Protein AF-A0A935P7R0-F1 (afdb_monomer_lite)

Secondary structure (DSSP, 8-state):
-HHHHHHHHHHHHHGGGGS---------EEEE-TT--EEEEEEE--TT----EEEEEEHHHHHHHHHHHHHHHTSPPP--------------

Foldseek 3Di:
DVVVVVVVVVVVVVVPVPPDPDPPDFDWDWDADPVRAIWIWTWDADVPGPDTDIDIDHPVRVVVVVVVVVVVVPDDDDPDPPPPPDDDDDDD

Structure (mmCIF, N/CA/C/O backbone):
data_AF-A0A935P7R0-F1
#
_entry.id   AF-A0A935P7R0-F1
#
loop_
_atom_site.group_PDB
_atom_site.id
_atom_site.type_symbol
_atom_site.label_atom_id
_atom_site.label_alt_id
_atom_site.label_comp_id
_atom_site.label_asym_id
_atom_site.label_entity_id
_atom_site.label_seq_id
_atom_site.pdbx_PDB_ins_code
_atom_site.Cartn_x
_atom_site.Cartn_y
_atom_site.Cartn_z
_atom_site.occupancy
_atom_site.B_iso_or_equiv
_atom_site.auth_seq_id
_atom_site.auth_comp_id
_atom_site.auth_asym_id
_atom_site.auth_atom_id
_atom_site.pdbx_PDB_model_num
ATOM 1 N N . MET A 1 1 ? 24.393 11.943 55.242 1.00 51.81 1 MET A N 1
ATOM 2 C CA . MET A 1 1 ? 24.830 11.750 53.835 1.00 51.81 1 MET A CA 1
ATOM 3 C C . MET A 1 1 ? 24.160 10.564 53.125 1.00 51.81 1 MET A C 1
ATOM 5 O O . MET A 1 1 ? 23.841 10.701 51.954 1.00 51.81 1 MET A O 1
ATOM 9 N N . ARG A 1 2 ? 23.842 9.448 53.806 1.00 56.56 2 ARG A N 1
ATOM 10 C CA . ARG A 1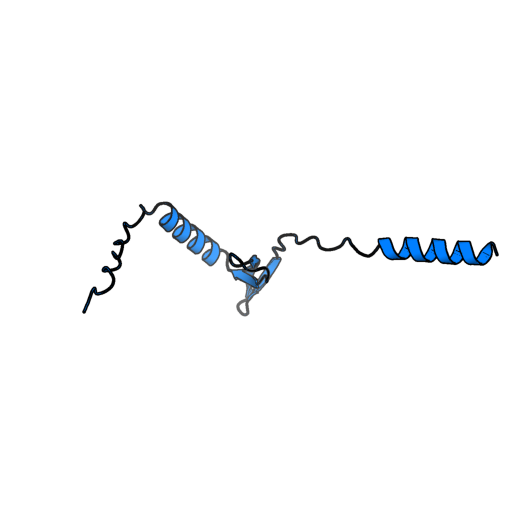 2 ? 23.233 8.240 53.194 1.00 56.56 2 ARG A CA 1
ATOM 11 C C . ARG A 1 2 ? 21.875 8.453 52.496 1.00 56.56 2 ARG A C 1
ATOM 13 O O . ARG A 1 2 ? 21.598 7.810 51.494 1.00 56.56 2 ARG A O 1
ATOM 20 N N . ARG A 1 3 ? 21.058 9.403 52.969 1.00 57.66 3 ARG A N 1
ATOM 21 C CA . ARG A 1 3 ? 19.745 9.720 52.370 1.00 57.66 3 ARG A CA 1
ATOM 22 C C . ARG A 1 3 ? 19.839 10.401 50.997 1.00 57.66 3 ARG A C 1
ATOM 24 O O . ARG A 1 3 ? 18.929 10.251 50.199 1.00 57.66 3 ARG A O 1
ATOM 31 N N . ARG A 1 4 ? 20.937 11.114 50.704 1.00 65.25 4 ARG A N 1
ATOM 32 C CA . ARG A 1 4 ? 21.127 11.798 49.410 1.00 65.25 4 ARG A CA 1
ATOM 33 C C . ARG A 1 4 ? 21.532 10.821 48.304 1.00 65.25 4 ARG A C 1
ATOM 35 O O . ARG A 1 4 ? 21.041 10.941 47.193 1.00 65.25 4 ARG A O 1
ATOM 42 N N . ALA A 1 5 ? 22.344 9.815 48.636 1.00 62.59 5 ALA A N 1
ATOM 43 C CA . ALA A 1 5 ? 22.720 8.754 47.700 1.00 62.59 5 ALA A CA 1
ATOM 44 C C . ALA A 1 5 ? 21.507 7.911 47.265 1.00 62.59 5 ALA A C 1
ATOM 46 O O . ALA A 1 5 ? 21.375 7.589 46.091 1.00 62.59 5 ALA A O 1
ATOM 47 N N . ALA A 1 6 ? 20.579 7.629 48.187 1.00 64.56 6 ALA A N 1
ATOM 48 C CA . ALA A 1 6 ? 19.362 6.879 47.876 1.00 64.56 6 ALA A CA 1
ATOM 49 C C . ALA A 1 6 ? 18.451 7.606 46.867 1.00 64.56 6 ALA A C 1
ATOM 51 O O . ALA A 1 6 ? 17.904 6.967 45.975 1.00 64.56 6 ALA A O 1
ATOM 52 N N . VAL A 1 7 ? 18.333 8.936 46.964 1.00 69.06 7 VAL A N 1
ATOM 53 C CA . VAL A 1 7 ? 17.518 9.745 46.036 1.00 69.06 7 VAL A CA 1
ATOM 54 C C . VAL A 1 7 ? 18.141 9.795 44.637 1.00 69.06 7 VAL A C 1
ATOM 56 O O . VAL A 1 7 ? 17.418 9.696 43.651 1.00 69.06 7 VAL A O 1
ATOM 59 N N . VAL A 1 8 ? 19.473 9.883 44.546 1.00 71.94 8 VAL A N 1
ATOM 60 C CA . VAL A 1 8 ? 20.201 9.903 43.262 1.00 71.94 8 VAL A CA 1
ATOM 61 C C . VAL A 1 8 ? 20.144 8.546 42.554 1.00 71.94 8 VAL A C 1
ATOM 63 O O . VAL A 1 8 ? 20.001 8.494 41.336 1.00 71.94 8 VAL A O 1
ATOM 66 N N . CYS A 1 9 ? 20.199 7.437 43.296 1.00 64.56 9 CYS A N 1
ATOM 67 C CA . CYS A 1 9 ? 20.044 6.112 42.695 1.00 64.56 9 CYS A CA 1
ATOM 68 C C . CYS A 1 9 ? 18.606 5.856 42.217 1.00 64.56 9 CYS A C 1
ATOM 70 O O . CYS A 1 9 ? 18.420 5.223 41.181 1.00 64.56 9 CYS A O 1
ATOM 72 N N . LEU A 1 10 ? 17.591 6.365 42.930 1.00 67.81 10 LEU A N 1
ATOM 73 C CA . LEU A 1 10 ? 16.190 6.170 42.546 1.00 67.81 10 LEU A CA 1
ATOM 74 C C . LEU A 1 10 ? 15.837 6.914 41.244 1.00 67.81 10 LEU A C 1
ATOM 76 O O . LEU A 1 10 ? 15.133 6.367 40.401 1.00 67.81 10 LEU A O 1
ATOM 80 N N . SER A 1 11 ? 16.353 8.132 41.042 1.00 64.38 11 SER A N 1
ATOM 81 C CA . SER A 1 11 ? 16.080 8.918 39.828 1.00 64.38 11 SER A CA 1
ATOM 82 C C . SER A 1 11 ? 16.725 8.332 38.565 1.00 64.38 11 SER A C 1
ATOM 84 O O . SER A 1 11 ? 16.162 8.444 37.474 1.00 64.38 11 SER A O 1
ATOM 86 N N . LEU A 1 12 ? 17.867 7.650 38.700 1.00 67.56 12 LEU A N 1
ATOM 87 C CA . LEU A 1 12 ? 18.563 7.039 37.566 1.00 67.56 12 LEU A CA 1
ATOM 88 C C . LEU A 1 12 ? 17.792 5.836 36.994 1.00 67.56 12 LEU A C 1
ATOM 90 O O . LEU A 1 12 ? 17.756 5.649 35.781 1.00 67.56 12 LEU A O 1
ATOM 94 N N . VAL A 1 13 ? 17.110 5.062 37.847 1.00 66.62 13 VAL A N 1
ATOM 95 C CA . VAL A 1 13 ? 16.334 3.881 37.427 1.00 66.62 13 VAL A CA 1
ATOM 96 C C . VAL A 1 13 ? 15.040 4.273 36.705 1.00 66.62 13 VAL A C 1
ATOM 98 O O . VAL A 1 13 ? 14.670 3.623 35.729 1.00 66.62 13 VAL A O 1
ATOM 101 N N . LEU A 1 14 ? 14.381 5.371 37.103 1.00 64.12 14 LEU A N 1
ATOM 102 C CA . LEU A 1 14 ? 13.166 5.845 36.420 1.00 64.12 14 LEU A CA 1
ATOM 103 C C . LEU A 1 14 ? 13.438 6.376 35.001 1.00 64.12 14 LEU A C 1
ATOM 105 O O . LEU A 1 14 ? 12.545 6.355 34.159 1.00 64.12 14 LEU A O 1
ATOM 109 N N . SER A 1 15 ? 14.667 6.808 34.713 1.00 63.72 15 SER A N 1
ATOM 110 C CA . SER A 1 15 ? 15.040 7.367 33.404 1.00 63.72 15 SER A CA 1
ATOM 111 C C . SER A 1 15 ? 15.164 6.307 32.296 1.00 63.72 15 SER A C 1
ATOM 113 O O . SER A 1 15 ? 15.090 6.637 31.116 1.00 63.72 15 SER 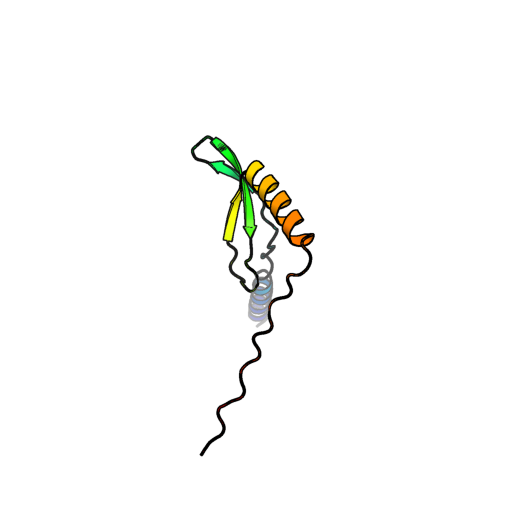A O 1
ATOM 115 N N . LEU A 1 16 ? 15.344 5.030 32.654 1.00 61.47 16 LEU A N 1
ATOM 116 C CA . LEU A 1 16 ? 15.585 3.933 31.703 1.00 61.47 16 LEU A CA 1
ATOM 117 C C . LEU A 1 16 ? 14.298 3.251 31.205 1.00 61.47 16 LEU A C 1
ATOM 119 O O . LEU A 1 16 ? 14.348 2.487 30.246 1.00 61.47 16 LEU A O 1
ATOM 123 N N . ALA A 1 17 ? 13.140 3.544 31.803 1.00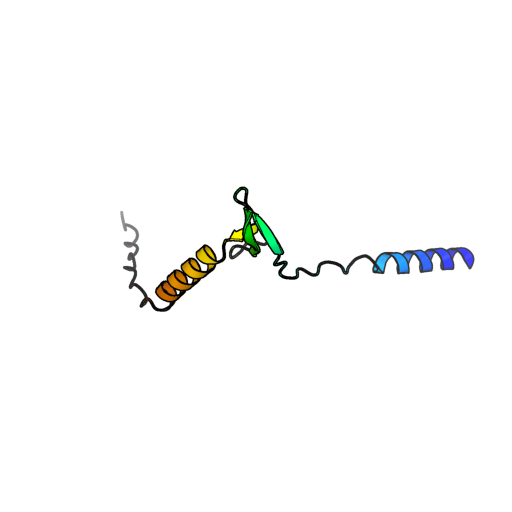 60.41 17 ALA A N 1
ATOM 124 C CA . ALA A 1 17 ? 11.859 2.936 31.427 1.00 60.41 17 ALA A CA 1
ATOM 125 C C . ALA A 1 17 ? 11.163 3.611 30.220 1.00 60.41 17 ALA A C 1
ATOM 127 O O . ALA A 1 17 ? 10.057 3.221 29.855 1.00 60.41 17 ALA A O 1
ATOM 128 N N . GLY A 1 18 ? 11.782 4.629 29.604 1.00 57.91 18 GLY A N 1
ATOM 129 C CA . GLY A 1 18 ? 11.137 5.489 28.600 1.00 57.91 18 GLY A CA 1
ATOM 130 C C . GLY A 1 18 ? 11.437 5.203 27.122 1.00 57.91 18 GLY A C 1
ATOM 131 O O . GLY A 1 18 ? 10.786 5.791 26.264 1.00 57.91 18 GLY A O 1
ATOM 132 N N . CYS A 1 19 ? 12.383 4.323 26.781 1.00 63.84 19 CYS A N 1
ATOM 133 C CA . CYS A 1 19 ? 12.783 4.082 25.384 1.00 63.84 19 CYS A CA 1
ATOM 134 C C . CYS A 1 19 ? 12.444 2.655 24.941 1.00 63.84 19 CYS A C 1
ATOM 136 O O . CYS A 1 19 ? 13.323 1.805 24.837 1.00 63.84 19 CYS A O 1
ATOM 138 N N . GLY A 1 20 ? 11.168 2.364 24.691 1.00 59.19 20 GLY A N 1
ATOM 139 C CA . GLY A 1 20 ? 10.788 1.006 24.296 1.00 59.19 20 GLY A CA 1
ATOM 140 C C . GLY A 1 20 ? 9.344 0.821 23.859 1.00 59.19 20 GLY A C 1
ATOM 141 O O . GLY A 1 20 ? 8.735 -0.172 24.228 1.00 59.19 20 GLY A O 1
ATOM 142 N N . ALA A 1 21 ? 8.764 1.751 23.100 1.00 55.22 21 ALA A N 1
ATOM 143 C CA . ALA A 1 21 ? 7.434 1.545 22.523 1.00 55.22 21 ALA A CA 1
ATOM 144 C C . ALA A 1 21 ? 7.334 2.208 21.148 1.00 55.22 21 ALA A C 1
ATOM 146 O O . ALA A 1 21 ? 6.738 3.263 20.967 1.00 55.22 21 ALA A O 1
ATOM 147 N N . GLY A 1 22 ? 7.967 1.577 20.167 1.00 52.44 22 GLY A N 1
ATOM 148 C CA . GLY A 1 22 ? 7.836 1.930 18.760 1.00 52.44 22 GLY A CA 1
ATOM 149 C C . GLY A 1 22 ? 7.723 0.674 17.915 1.00 52.44 22 GLY A C 1
ATOM 150 O O . GLY A 1 22 ? 8.435 0.543 16.925 1.00 52.44 22 GLY A O 1
ATOM 151 N N . ALA A 1 23 ? 6.891 -0.284 18.334 1.00 50.72 23 ALA A N 1
ATOM 152 C CA . ALA A 1 23 ? 6.520 -1.407 17.485 1.00 50.72 23 ALA A CA 1
ATOM 153 C C . ALA A 1 23 ? 5.715 -0.853 16.300 1.00 50.72 23 ALA A C 1
ATOM 155 O O . ALA A 1 23 ? 4.495 -0.712 16.362 1.00 50.72 23 ALA A O 1
ATOM 156 N N . ARG A 1 24 ? 6.417 -0.489 15.223 1.00 54.53 24 ARG A N 1
ATOM 157 C CA . ARG A 1 24 ? 5.842 -0.273 13.892 1.00 54.53 24 ARG A CA 1
ATOM 158 C C . ARG A 1 24 ? 5.423 -1.638 13.345 1.00 54.53 24 ARG A C 1
ATOM 160 O O . ARG A 1 24 ? 6.105 -2.212 12.507 1.00 54.53 24 ARG A O 1
ATOM 167 N N . GLY A 1 25 ? 4.370 -2.212 13.918 1.00 55.53 25 GLY A N 1
ATOM 168 C CA . GLY A 1 25 ? 3.672 -3.325 13.290 1.00 55.53 25 GLY A CA 1
ATOM 169 C C . GLY A 1 25 ? 2.914 -2.790 12.083 1.00 55.53 25 GLY A C 1
ATOM 170 O O . GLY A 1 25 ? 2.326 -1.713 12.181 1.00 55.53 25 GLY A O 1
ATOM 171 N N . ASP A 1 26 ? 2.938 -3.522 10.970 1.00 62.03 26 ASP A N 1
ATOM 172 C CA . ASP A 1 26 ? 2.029 -3.320 9.840 1.00 62.03 26 ASP A CA 1
ATOM 173 C C . ASP A 1 26 ? 0.583 -3.353 10.359 1.00 62.03 26 ASP A C 1
ATOM 175 O O . ASP A 1 26 ? -0.026 -4.413 10.520 1.00 62.03 26 ASP A O 1
ATOM 179 N N . GLN A 1 27 ? 0.036 -2.186 10.702 1.00 74.12 27 GLN A N 1
ATOM 180 C CA . GLN A 1 27 ? -1.335 -2.071 11.176 1.00 74.12 27 GLN A CA 1
ATOM 181 C C . GLN A 1 27 ? -2.253 -2.149 9.965 1.00 74.12 27 GLN A C 1
ATOM 183 O O . GLN A 1 27 ? -2.532 -1.149 9.304 1.00 74.12 27 GLN A O 1
ATOM 188 N N . THR A 1 28 ? -2.700 -3.366 9.670 1.00 82.94 28 THR A N 1
ATOM 189 C CA . THR A 1 28 ? -3.822 -3.585 8.763 1.00 82.94 28 THR A CA 1
ATOM 190 C C . THR A 1 28 ? -5.106 -3.528 9.582 1.00 82.94 28 THR A C 1
ATOM 192 O O . THR A 1 28 ? -5.241 -4.250 10.569 1.00 82.94 28 THR A O 1
ATOM 195 N N . PHE A 1 29 ? -6.051 -2.680 9.192 1.00 89.44 29 PHE A N 1
ATOM 196 C CA . PHE A 1 29 ? -7.357 -2.580 9.841 1.00 89.44 29 PHE A CA 1
ATOM 197 C C . PHE A 1 29 ? -8.466 -2.447 8.801 1.00 89.44 29 PHE A C 1
ATOM 199 O O . PHE A 1 29 ? -8.234 -2.065 7.657 1.00 89.44 29 PHE A O 1
ATOM 206 N N . THR A 1 30 ? -9.690 -2.789 9.191 1.00 89.69 30 THR A N 1
ATOM 207 C CA . THR A 1 30 ? -10.854 -2.718 8.305 1.00 89.69 30 THR A CA 1
ATOM 208 C C . THR A 1 30 ? -11.696 -1.492 8.624 1.00 89.69 30 THR A C 1
ATOM 210 O O . THR A 1 30 ? -11.996 -1.247 9.792 1.00 89.69 30 THR A O 1
ATOM 213 N N . ALA A 1 31 ? -12.118 -0.766 7.595 1.00 89.00 31 ALA A N 1
ATOM 214 C CA . ALA A 1 31 ? -13.017 0.383 7.682 1.00 89.00 31 ALA A CA 1
ATOM 215 C C . ALA A 1 31 ? -14.240 0.178 6.771 1.00 89.00 31 ALA A C 1
ATOM 217 O O . ALA A 1 31 ? -14.312 -0.806 6.030 1.00 89.00 31 ALA A O 1
ATOM 218 N N . ARG A 1 32 ? -15.208 1.097 6.833 1.00 92.44 32 ARG A N 1
ATOM 219 C CA . ARG A 1 32 ? -16.316 1.186 5.872 1.00 92.44 32 ARG A CA 1
ATOM 220 C C . ARG A 1 32 ? -16.315 2.552 5.195 1.00 92.44 32 ARG A C 1
ATOM 222 O O . ARG A 1 32 ? -16.003 3.536 5.864 1.00 92.44 32 ARG A O 1
ATOM 229 N N . ASN A 1 33 ? -16.637 2.599 3.903 1.00 89.25 33 ASN A N 1
ATOM 230 C CA . ASN A 1 33 ? -16.879 3.860 3.193 1.00 89.25 33 ASN A CA 1
ATOM 231 C C . ASN A 1 33 ? -18.295 4.400 3.478 1.00 89.25 33 ASN A C 1
ATOM 233 O O . ASN A 1 33 ? -19.054 3.807 4.249 1.00 89.25 33 ASN A O 1
ATOM 237 N N . GLU A 1 34 ? -18.635 5.534 2.864 1.00 90.25 34 GLU A N 1
ATOM 238 C CA . GLU A 1 34 ? -19.952 6.177 2.989 1.00 90.25 34 GLU A CA 1
ATOM 239 C C . GLU A 1 34 ? -21.091 5.284 2.464 1.00 90.25 34 GLU A C 1
ATOM 241 O O . GLU A 1 34 ? -22.191 5.308 3.012 1.00 90.25 34 GLU A O 1
ATOM 246 N N . ASP A 1 35 ? -20.796 4.421 1.489 1.00 89.31 35 ASP A N 1
ATOM 247 C CA . ASP A 1 35 ? -21.721 3.435 0.917 1.00 89.31 35 ASP A CA 1
ATOM 248 C C . ASP A 1 35 ? -21.861 2.153 1.769 1.00 89.31 35 ASP A C 1
ATOM 250 O O . ASP A 1 35 ? -22.667 1.270 1.472 1.00 89.31 35 ASP A O 1
ATOM 254 N N . GLY A 1 36 ? -21.098 2.032 2.863 1.00 89.25 36 GLY A N 1
ATOM 255 C CA . GLY A 1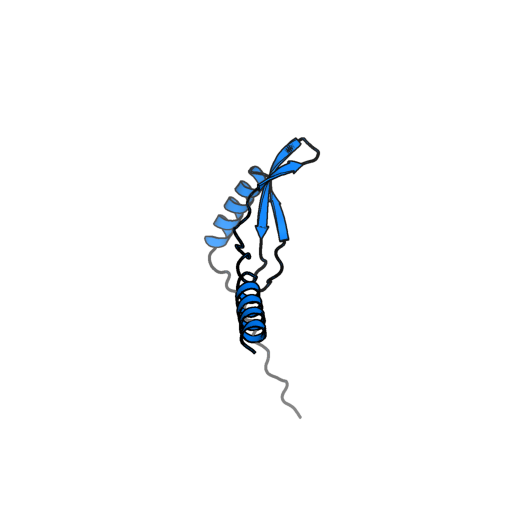 36 ? -21.116 0.882 3.771 1.00 89.25 36 GLY A CA 1
ATOM 256 C C . GLY A 1 36 ? -20.276 -0.321 3.321 1.00 89.25 36 GLY A C 1
ATOM 257 O O . GLY A 1 36 ? -20.276 -1.354 4.002 1.00 89.25 36 GLY A O 1
ATOM 258 N N . GLU A 1 37 ? -19.527 -0.200 2.228 1.00 90.19 37 GLU A N 1
ATOM 259 C CA . GLU A 1 37 ? -18.628 -1.227 1.708 1.00 90.19 37 GLU A CA 1
ATOM 260 C C . GLU A 1 37 ? -17.403 -1.407 2.604 1.00 90.19 37 GLU A C 1
ATOM 262 O O . GLU A 1 37 ? -16.842 -0.453 3.149 1.00 90.19 37 GLU A O 1
ATOM 267 N N . LYS A 1 38 ? -16.959 -2.657 2.753 1.00 91.00 38 LYS A N 1
ATOM 268 C CA . LYS A 1 38 ? -15.787 -2.993 3.563 1.00 91.00 38 LYS A CA 1
ATOM 269 C C . LYS A 1 38 ? -14.504 -2.621 2.818 1.00 91.00 38 LYS A C 1
ATOM 271 O O . LYS A 1 38 ? -14.256 -3.099 1.716 1.00 91.00 38 LYS A O 1
ATOM 276 N N . MET A 1 39 ? -13.653 -1.843 3.476 1.00 92.88 39 MET A N 1
ATOM 277 C CA . MET A 1 39 ? -12.330 -1.469 2.987 1.00 92.88 39 MET A CA 1
ATOM 278 C C . MET A 1 39 ? -11.239 -2.038 3.889 1.00 92.88 39 MET A C 1
ATOM 280 O O . MET A 1 39 ? -11.384 -2.077 5.115 1.00 92.88 39 MET A O 1
ATOM 284 N N . THR A 1 40 ? -10.127 -2.432 3.280 1.00 92.62 40 THR A N 1
ATOM 285 C CA . THR A 1 40 ? -8.908 -2.836 3.979 1.00 92.62 40 THR A CA 1
ATOM 286 C C . THR A 1 40 ? -7.915 -1.682 3.916 1.00 92.62 40 THR A C 1
ATOM 288 O O . THR A 1 40 ? -7.549 -1.228 2.832 1.00 92.62 40 THR A O 1
ATOM 291 N N . CYS A 1 41 ? -7.511 -1.185 5.082 1.00 92.69 41 CYS A N 1
ATOM 292 C CA . CYS A 1 41 ? -6.579 -0.079 5.236 1.00 92.69 41 CYS A CA 1
ATOM 293 C C . CYS A 1 41 ? -5.244 -0.578 5.788 1.00 92.69 41 CYS A C 1
ATOM 295 O O . CYS A 1 41 ? -5.219 -1.334 6.760 1.00 92.69 41 CYS A O 1
ATOM 297 N N . HIS A 1 42 ? -4.139 -0.113 5.214 1.00 91.31 42 HIS A N 1
ATOM 298 C CA . HIS A 1 42 ? -2.786 -0.382 5.706 1.00 91.31 42 HIS A CA 1
ATOM 299 C C . HIS A 1 42 ? -1.893 0.849 5.558 1.00 91.31 42 HIS A C 1
ATOM 301 O O . HIS A 1 42 ? -2.200 1.785 4.815 1.00 91.31 42 HIS A O 1
ATOM 307 N N . GLN A 1 43 ? -0.788 0.870 6.299 1.00 91.25 43 GLN A N 1
ATOM 308 C CA . GLN A 1 43 ? 0.194 1.945 6.223 1.00 91.25 43 GLN A CA 1
ATOM 309 C C . GLN A 1 43 ? 1.236 1.624 5.148 1.00 91.25 43 GLN A C 1
ATOM 311 O O . GLN A 1 43 ? 1.929 0.618 5.224 1.00 91.25 43 GLN A O 1
ATOM 316 N N . GLU A 1 44 ? 1.366 2.489 4.147 1.00 88.50 44 GLU A N 1
ATOM 317 C CA . GLU A 1 44 ? 2.391 2.380 3.110 1.00 88.50 44 GLU A CA 1
ATOM 318 C C . GLU A 1 44 ? 3.486 3.419 3.314 1.00 88.50 44 GLU A C 1
ATOM 320 O O . GLU A 1 44 ? 3.213 4.586 3.601 1.00 88.50 44 GLU A O 1
ATOM 325 N N . TYR A 1 45 ? 4.728 3.010 3.071 1.00 89.88 45 TYR A N 1
ATOM 326 C CA . TYR A 1 45 ? 5.881 3.898 3.010 1.00 89.88 45 TYR A CA 1
ATOM 327 C C . TYR A 1 45 ? 6.344 3.999 1.556 1.00 89.88 45 TYR A C 1
ATOM 329 O O . TYR A 1 45 ? 6.881 3.025 1.023 1.00 89.88 45 TYR A O 1
ATOM 337 N N . PRO A 1 46 ? 6.129 5.147 0.887 1.00 87.69 46 PRO A N 1
ATOM 338 C CA . PRO A 1 46 ? 6.677 5.374 -0.443 1.00 87.69 46 PRO A CA 1
ATOM 339 C C . PRO A 1 46 ? 8.192 5.144 -0.444 1.00 87.69 46 PRO A C 1
ATOM 341 O O . PRO A 1 46 ? 8.870 5.467 0.533 1.00 87.69 46 PRO A O 1
ATOM 344 N N . THR A 1 47 ? 8.736 4.601 -1.533 1.00 90.00 47 THR A N 1
ATOM 345 C CA . THR A 1 47 ? 10.171 4.304 -1.633 1.00 90.00 47 THR A CA 1
ATOM 346 C C . THR A 1 47 ? 11.009 5.548 -1.329 1.00 90.00 47 THR A C 1
ATOM 348 O O . THR A 1 47 ? 10.809 6.599 -1.932 1.00 90.00 47 THR A O 1
ATOM 351 N N . GLY A 1 48 ? 11.939 5.432 -0.377 1.00 88.88 48 GLY A N 1
ATOM 352 C CA . GLY A 1 48 ? 12.790 6.544 0.061 1.00 88.88 48 GLY A CA 1
ATOM 353 C C . GLY A 1 48 ? 12.131 7.528 1.039 1.00 88.88 48 GLY A C 1
ATOM 354 O O . GLY A 1 48 ? 12.768 8.505 1.421 1.00 88.88 48 GLY A O 1
ATOM 355 N N . SER A 1 49 ? 10.890 7.283 1.473 1.00 89.00 49 SER A N 1
ATOM 356 C CA . SER A 1 49 ? 10.190 8.095 2.473 1.00 89.00 49 SER A CA 1
ATOM 357 C C . SER A 1 49 ? 10.117 7.388 3.829 1.00 89.00 49 SER A C 1
ATOM 359 O O . SER A 1 49 ? 9.791 6.207 3.919 1.00 89.00 49 SER A O 1
ATOM 361 N N . HIS A 1 50 ? 10.336 8.145 4.906 1.00 87.00 50 HIS A N 1
ATOM 362 C CA . HIS A 1 50 ? 10.054 7.713 6.283 1.00 87.00 50 HIS A CA 1
ATOM 363 C C . HIS A 1 50 ? 8.654 8.113 6.770 1.00 87.00 50 HIS A C 1
ATOM 365 O O . HIS A 1 50 ? 8.264 7.774 7.889 1.00 87.00 50 HIS A O 1
ATOM 371 N N . ILE A 1 51 ? 7.905 8.847 5.947 1.00 87.50 51 ILE A N 1
ATOM 372 C CA . ILE A 1 51 ? 6.552 9.301 6.254 1.00 87.50 51 ILE A CA 1
ATOM 373 C C . ILE A 1 51 ? 5.582 8.276 5.675 1.00 87.50 51 ILE A C 1
ATOM 375 O O . ILE A 1 51 ? 5.498 8.114 4.455 1.00 87.50 51 ILE A O 1
ATOM 379 N N . GLY A 1 52 ? 4.884 7.572 6.567 1.00 87.44 52 GLY A N 1
ATOM 380 C CA . GLY A 1 52 ? 3.858 6.604 6.200 1.00 87.44 52 GLY A CA 1
ATOM 381 C C . GLY A 1 52 ? 2.557 7.302 5.818 1.00 87.44 52 GLY A C 1
ATOM 382 O O . GLY A 1 52 ? 2.192 8.316 6.414 1.00 87.44 52 GLY A O 1
ATOM 383 N N . ARG A 1 53 ? 1.841 6.741 4.848 1.00 89.94 53 ARG A N 1
ATOM 384 C CA . ARG A 1 53 ? 0.482 7.144 4.474 1.00 89.94 53 ARG A CA 1
ATOM 385 C C . ARG A 1 53 ? -0.472 5.981 4.702 1.00 89.94 53 ARG A C 1
ATOM 387 O O . ARG A 1 53 ? -0.125 4.840 4.414 1.00 89.94 53 ARG A O 1
ATOM 394 N N . THR A 1 54 ? -1.669 6.257 5.195 1.00 91.00 54 THR A N 1
ATOM 395 C CA . THR A 1 54 ? -2.718 5.237 5.279 1.00 91.00 54 THR A CA 1
ATOM 396 C C . THR A 1 54 ? -3.401 5.134 3.928 1.00 91.00 54 THR A C 1
ATOM 398 O O . THR A 1 54 ? -3.860 6.143 3.394 1.00 91.00 54 THR A O 1
ATOM 401 N N . VAL A 1 55 ? -3.468 3.928 3.374 1.00 91.62 55 VAL A N 1
ATOM 402 C CA . VAL A 1 55 ? -4.162 3.662 2.116 1.00 91.62 55 VAL A CA 1
ATOM 403 C C . VAL A 1 55 ? -5.248 2.637 2.379 1.00 91.62 55 VAL A C 1
ATOM 405 O O . VAL A 1 55 ? -4.964 1.546 2.863 1.00 91.62 55 VAL A O 1
ATOM 408 N N . CYS A 1 56 ? -6.486 3.002 2.063 1.00 93.00 56 CYS A N 1
ATOM 409 C CA . CYS A 1 56 ? -7.644 2.124 2.142 1.00 93.00 56 CYS A CA 1
ATOM 410 C C . CYS A 1 56 ? -8.046 1.713 0.732 1.00 93.00 56 CYS A C 1
ATOM 412 O O . CYS A 1 56 ? -8.214 2.570 -0.134 1.00 93.00 56 CYS A O 1
ATOM 414 N N . ARG A 1 57 ? -8.195 0.412 0.505 1.00 93.06 57 ARG A N 1
ATOM 415 C CA . ARG A 1 57 ? -8.638 -0.145 -0.775 1.00 93.06 57 ARG A CA 1
ATOM 416 C C . ARG A 1 57 ? -9.756 -1.152 -0.548 1.00 93.06 57 ARG A C 1
ATOM 418 O O . ARG A 1 57 ? -9.810 -1.801 0.500 1.00 93.06 57 ARG A O 1
ATOM 425 N N . THR A 1 58 ? -10.641 -1.285 -1.526 1.00 93.69 58 THR A N 1
ATOM 426 C CA . THR A 1 58 ? -11.605 -2.392 -1.559 1.00 93.69 58 THR A CA 1
ATOM 427 C C . THR A 1 58 ? -10.914 -3.682 -1.998 1.00 93.69 58 THR A C 1
ATOM 429 O O . THR A 1 58 ? -9.848 -3.655 -2.622 1.00 93.69 5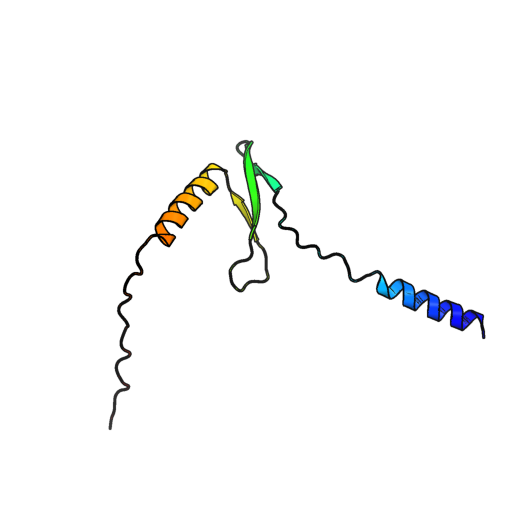8 THR A O 1
ATOM 432 N N . ASP A 1 59 ? -11.516 -4.830 -1.695 1.00 89.94 59 ASP A N 1
ATOM 433 C CA . ASP A 1 59 ? -10.957 -6.129 -2.093 1.00 89.94 59 ASP A CA 1
ATOM 434 C C . ASP A 1 59 ? -10.859 -6.266 -3.626 1.00 89.94 59 ASP A C 1
ATOM 436 O O . ASP A 1 59 ? -9.906 -6.851 -4.146 1.00 89.94 59 ASP A O 1
ATOM 440 N N . GLU A 1 60 ? -11.789 -5.648 -4.356 1.00 91.50 60 GLU A N 1
ATOM 441 C CA . GLU A 1 60 ? -11.793 -5.586 -5.820 1.00 91.50 60 GLU A CA 1
ATOM 442 C C . GLU A 1 60 ? -10.612 -4.772 -6.359 1.00 91.50 60 GLU A C 1
ATOM 444 O O . GLU A 1 60 ? -9.885 -5.240 -7.237 1.00 91.50 60 GLU A O 1
ATOM 449 N N . GLN A 1 61 ? -10.351 -3.597 -5.776 1.00 90.06 61 GLN A N 1
ATOM 450 C CA . GLN A 1 61 ? -9.1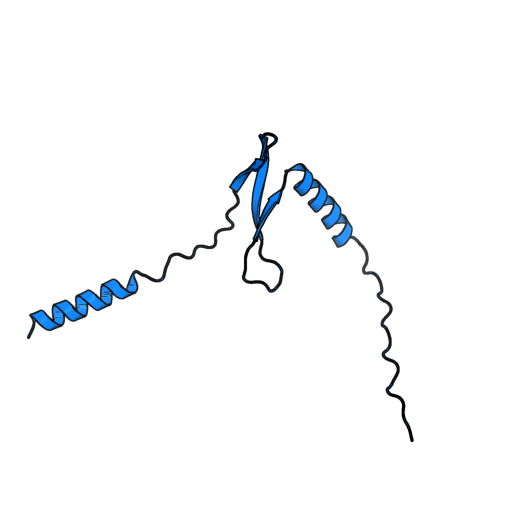99 -2.764 -6.136 1.00 90.06 61 GLN A CA 1
ATOM 451 C C . GLN A 1 61 ? -7.876 -3.487 -5.867 1.00 90.06 61 GLN A C 1
ATOM 453 O O . GLN A 1 61 ? -6.952 -3.426 -6.678 1.00 90.06 61 GLN A O 1
ATOM 458 N N . ILE A 1 62 ? -7.785 -4.216 -4.749 1.00 89.56 62 ILE A N 1
ATOM 459 C CA . ILE A 1 62 ? -6.602 -5.017 -4.413 1.00 89.56 62 ILE A CA 1
ATOM 460 C C . ILE A 1 62 ? -6.396 -6.131 -5.448 1.00 89.56 62 ILE A C 1
ATOM 462 O O . ILE A 1 62 ? -5.263 -6.390 -5.866 1.00 89.56 62 ILE A O 1
ATOM 466 N N . ALA A 1 63 ? -7.467 -6.805 -5.870 1.00 91.19 63 ALA A N 1
ATOM 467 C CA . ALA A 1 63 ? -7.388 -7.851 -6.883 1.00 91.19 63 ALA A CA 1
ATOM 468 C C . ALA A 1 63 ? -6.945 -7.293 -8.246 1.00 91.19 63 ALA A C 1
ATOM 470 O O . ALA A 1 63 ? -6.047 -7.858 -8.877 1.00 91.19 63 ALA A O 1
ATOM 471 N N . GLU A 1 64 ? -7.508 -6.163 -8.671 1.00 92.69 64 GLU A N 1
ATOM 472 C CA . GLU A 1 64 ? -7.148 -5.507 -9.930 1.00 92.69 64 GLU A CA 1
ATOM 473 C C . GLU A 1 64 ? -5.683 -5.038 -9.931 1.00 92.69 64 GLU A C 1
ATOM 475 O O . GLU A 1 64 ? -4.944 -5.282 -10.890 1.00 92.69 64 GLU A O 1
ATOM 480 N N . GLU A 1 65 ? -5.221 -4.431 -8.835 1.00 88.06 65 GLU A N 1
ATOM 481 C CA . GLU A 1 65 ? -3.830 -3.997 -8.684 1.00 88.06 65 GLU A CA 1
ATOM 482 C C . GLU A 1 65 ? -2.862 -5.185 -8.743 1.00 88.06 65 GLU A C 1
ATOM 484 O O . GLU A 1 65 ? -1.817 -5.107 -9.395 1.00 88.06 65 GLU A O 1
ATOM 489 N N . ARG A 1 66 ? -3.222 -6.323 -8.135 1.00 88.81 66 ARG A N 1
ATOM 490 C CA . ARG A 1 66 ? -2.424 -7.557 -8.211 1.00 88.81 66 ARG A CA 1
ATOM 491 C C . ARG A 1 66 ? -2.324 -8.093 -9.634 1.00 88.81 66 ARG A C 1
ATOM 493 O O . ARG A 1 66 ? -1.251 -8.556 -10.021 1.00 88.81 66 ARG A O 1
ATOM 500 N N . LEU A 1 67 ? -3.409 -8.046 -10.405 1.00 90.31 67 LEU A N 1
ATOM 501 C CA . LEU A 1 67 ? -3.409 -8.486 -11.802 1.00 90.31 67 LEU A CA 1
ATOM 502 C C . LEU A 1 67 ? -2.525 -7.583 -12.664 1.00 90.31 67 LEU A C 1
ATOM 504 O O . LEU A 1 67 ? -1.621 -8.085 -13.332 1.00 90.31 67 LEU A O 1
ATOM 508 N N . LYS A 1 68 ? -2.700 -6.259 -12.565 1.00 89.75 68 LYS A N 1
ATOM 509 C CA . LYS A 1 68 ? -1.861 -5.282 -13.277 1.00 89.75 68 LYS A CA 1
ATOM 510 C C . LYS A 1 68 ? -0.388 -5.446 -12.913 1.00 89.75 68 LYS A C 1
ATOM 512 O O . LYS A 1 68 ? 0.467 -5.527 -13.789 1.00 89.75 68 LYS A O 1
ATOM 517 N N . SER A 1 69 ? -0.082 -5.578 -11.624 1.00 87.69 69 SER A N 1
ATOM 518 C CA . SER A 1 69 ? 1.294 -5.754 -11.144 1.00 87.69 69 SER A CA 1
ATOM 519 C C . SER A 1 69 ? 1.953 -7.008 -11.725 1.00 87.69 69 SER A C 1
ATOM 521 O O . SER A 1 69 ? 3.114 -6.965 -12.127 1.00 87.69 69 SER A O 1
ATOM 523 N N . ARG A 1 70 ? 1.214 -8.121 -11.829 1.00 86.62 70 ARG A N 1
ATOM 524 C CA . ARG A 1 70 ? 1.714 -9.349 -12.469 1.00 86.62 70 ARG A CA 1
ATOM 525 C C . ARG A 1 70 ? 2.012 -9.149 -13.950 1.00 86.62 70 ARG A C 1
ATOM 527 O O . ARG A 1 70 ? 2.986 -9.713 -14.442 1.00 86.62 70 ARG A O 1
ATOM 534 N N . GLU A 1 71 ? 1.208 -8.363 -14.653 1.00 86.69 71 GLU A N 1
ATOM 535 C CA . GLU A 1 71 ? 1.458 -8.043 -16.057 1.00 86.69 71 GLU A CA 1
ATOM 536 C C . GLU A 1 71 ? 2.755 -7.240 -16.224 1.00 86.69 71 GLU A C 1
ATOM 538 O O . GLU A 1 71 ? 3.579 -7.567 -17.077 1.00 86.69 71 GLU A O 1
ATOM 543 N N . PHE A 1 72 ? 2.996 -6.252 -15.356 1.00 81.31 72 PHE A N 1
ATOM 544 C CA . PHE A 1 72 ? 4.227 -5.458 -15.388 1.00 81.31 72 PHE A CA 1
ATOM 545 C C . PHE A 1 72 ? 5.482 -6.279 -15.079 1.00 81.31 72 PHE A C 1
ATOM 547 O O . PHE A 1 72 ? 6.492 -6.104 -15.757 1.00 81.31 72 PHE A O 1
ATOM 554 N N . VAL A 1 73 ? 5.428 -7.189 -14.100 1.00 85.00 73 VAL A N 1
ATOM 555 C CA . VAL A 1 73 ? 6.575 -8.045 -13.738 1.00 85.00 73 VAL A CA 1
ATOM 556 C C . VAL A 1 73 ? 6.950 -9.001 -14.870 1.00 85.00 73 VAL A C 1
ATOM 558 O O . VAL A 1 73 ? 8.129 -9.252 -15.099 1.00 85.00 73 VAL A O 1
ATOM 561 N N . ASN A 1 74 ? 5.960 -9.517 -15.599 1.00 83.19 74 ASN A N 1
ATOM 562 C CA . ASN A 1 74 ? 6.197 -10.442 -16.707 1.00 83.19 74 ASN A CA 1
ATOM 563 C C . ASN A 1 74 ? 6.491 -9.734 -18.037 1.00 83.19 74 ASN A C 1
ATOM 565 O O . ASN A 1 74 ? 6.755 -10.399 -19.042 1.00 83.19 74 ASN A O 1
ATOM 569 N N . ARG A 1 75 ? 6.448 -8.398 -18.079 1.00 78.00 75 ARG A N 1
ATOM 570 C CA . ARG A 1 75 ? 6.725 -7.652 -19.302 1.00 78.00 75 ARG A CA 1
ATOM 571 C C . ARG A 1 75 ? 8.229 -7.693 -19.594 1.00 78.00 75 ARG A C 1
ATOM 573 O O . ARG A 1 75 ? 9.024 -7.316 -18.731 1.00 78.00 75 ARG A O 1
ATOM 580 N N . PRO A 1 76 ? 8.651 -8.100 -20.805 1.00 78.88 76 PRO A N 1
ATOM 581 C CA . PRO A 1 76 ? 10.058 -8.051 -21.169 1.00 78.88 76 PRO A CA 1
ATOM 582 C C . PRO A 1 76 ? 10.577 -6.607 -21.073 1.00 78.88 76 PRO A C 1
ATOM 584 O O . PRO A 1 76 ? 9.835 -5.669 -21.393 1.00 78.88 76 PRO A O 1
ATOM 587 N N . PRO A 1 77 ? 11.836 -6.406 -20.644 1.00 77.12 77 PRO A N 1
ATOM 588 C CA . PRO A 1 77 ? 12.396 -5.077 -20.468 1.00 77.12 77 PRO A CA 1
ATOM 589 C C . PRO A 1 77 ? 12.326 -4.312 -21.788 1.00 77.12 77 PRO A C 1
ATOM 591 O O . PRO A 1 77 ? 12.847 -4.746 -22.820 1.00 77.12 77 PRO A O 1
ATOM 594 N N . VAL A 1 78 ? 11.665 -3.156 -21.756 1.00 80.06 78 VAL A N 1
ATOM 595 C CA . VAL A 1 78 ? 11.635 -2.251 -22.900 1.00 80.06 78 VAL A CA 1
ATOM 596 C C . VAL A 1 78 ? 13.053 -1.722 -23.077 1.00 80.06 78 VAL A C 1
ATOM 598 O O . VAL A 1 78 ? 13.608 -1.109 -22.165 1.00 80.06 78 VAL A O 1
ATOM 601 N N . LYS A 1 79 ? 13.656 -1.965 -24.246 1.00 78.31 79 LYS A N 1
ATOM 602 C CA . LYS A 1 79 ? 14.918 -1.324 -24.625 1.00 78.31 79 LYS A CA 1
ATOM 603 C C . LYS A 1 79 ? 14.653 0.174 -24.731 1.00 78.31 79 LYS A C 1
ATOM 605 O O . LYS A 1 79 ? 14.170 0.646 -25.757 1.00 78.31 79 LYS A O 1
ATOM 610 N N . LEU A 1 80 ? 14.917 0.910 -23.655 1.00 77.56 80 LEU A N 1
ATOM 611 C CA . LEU A 1 80 ? 14.885 2.363 -23.699 1.00 77.56 80 LEU A CA 1
ATOM 612 C C . LEU A 1 80 ? 15.963 2.809 -24.695 1.00 77.56 80 LEU A C 1
ATOM 614 O O . LEU A 1 80 ? 17.103 2.342 -24.589 1.00 77.56 80 LEU A O 1
ATOM 618 N N . PRO A 1 81 ? 15.639 3.663 -25.683 1.00 71.38 81 PRO A N 1
ATOM 619 C CA . PRO A 1 81 ? 16.666 4.240 -26.528 1.00 71.38 81 PRO A CA 1
ATOM 620 C C . PRO A 1 81 ? 17.599 5.039 -25.619 1.00 71.38 81 PRO A C 1
ATOM 622 O O . PRO A 1 81 ? 17.198 6.036 -25.019 1.00 71.38 81 PRO A O 1
ATOM 625 N N . VAL A 1 82 ? 18.841 4.572 -25.482 1.00 72.06 82 VAL A N 1
ATOM 626 C CA . VAL A 1 82 ? 19.897 5.325 -24.809 1.00 72.06 82 VAL A CA 1
ATOM 627 C C . VAL A 1 82 ? 20.075 6.600 -25.619 1.00 72.06 82 VAL A C 1
ATOM 629 O O . VAL A 1 82 ? 20.623 6.574 -26.723 1.00 72.06 82 VAL A O 1
ATOM 632 N N . ARG A 1 83 ? 19.557 7.715 -25.101 1.00 69.62 83 ARG A N 1
ATOM 633 C CA . ARG A 1 83 ? 19.826 9.043 -25.640 1.00 69.62 83 ARG A CA 1
ATOM 634 C C . ARG A 1 83 ? 21.327 9.259 -25.465 1.00 69.62 83 ARG A C 1
ATOM 636 O O . ARG A 1 83 ? 21.780 9.569 -24.370 1.00 69.62 83 ARG A O 1
ATOM 643 N N . ARG A 1 84 ? 22.109 8.993 -26.517 1.00 64.81 84 ARG A N 1
ATOM 644 C CA . ARG A 1 84 ? 23.523 9.371 -26.559 1.00 64.81 84 ARG A CA 1
ATOM 645 C C . ARG A 1 84 ? 23.553 10.883 -26.424 1.00 64.81 84 ARG A C 1
ATOM 647 O O . ARG A 1 84 ? 23.101 11.586 -27.324 1.00 64.81 84 ARG A O 1
ATOM 654 N N . GLU A 1 85 ? 24.012 11.343 -25.271 1.00 66.69 85 GLU A N 1
ATOM 655 C CA . GLU A 1 85 ? 24.358 12.733 -25.035 1.00 66.69 85 GLU A CA 1
ATOM 656 C C . GLU A 1 85 ? 25.346 13.132 -26.135 1.00 66.69 85 GLU A C 1
ATOM 658 O O . GLU A 1 85 ? 26.446 12.588 -26.241 1.00 66.69 85 GLU A O 1
ATOM 663 N N . SER A 1 86 ? 24.878 13.967 -27.060 1.00 63.34 86 SER A N 1
ATOM 664 C CA . SER A 1 86 ? 25.698 14.543 -28.115 1.00 63.34 86 SER A CA 1
ATOM 665 C C . SER A 1 86 ? 26.843 15.289 -27.446 1.00 63.34 86 SER A C 1
ATOM 667 O O . SER A 1 86 ? 26.593 16.138 -26.591 1.00 63.34 86 SER A O 1
ATOM 669 N N . ALA A 1 87 ? 28.068 14.924 -27.823 1.00 67.12 87 ALA A N 1
ATOM 670 C CA . ALA A 1 87 ? 29.308 15.517 -27.346 1.00 67.12 87 ALA A CA 1
ATOM 671 C C . ALA A 1 87 ? 29.211 17.054 -27.244 1.00 67.12 87 ALA A C 1
ATOM 673 O O . ALA A 1 87 ? 28.541 17.673 -28.078 1.00 67.12 87 ALA A O 1
ATOM 674 N N . PRO A 1 88 ? 29.870 17.674 -26.247 1.00 72.56 88 PRO A N 1
ATOM 675 C CA . PRO A 1 88 ? 29.873 19.125 -26.119 1.00 72.56 88 PRO A CA 1
ATOM 676 C C . PRO A 1 88 ? 30.401 19.765 -27.414 1.00 72.56 88 PRO A C 1
ATOM 678 O O . PRO A 1 88 ? 31.324 19.214 -28.021 1.00 72.56 88 PRO A O 1
ATOM 681 N N . PRO A 1 89 ? 29.834 20.902 -27.859 1.00 69.19 89 PRO A N 1
ATOM 682 C CA . PRO A 1 89 ? 30.321 21.586 -29.046 1.00 69.19 89 PRO A CA 1
ATOM 683 C C . PRO A 1 89 ? 31.762 22.043 -28.808 1.00 69.19 89 PRO A C 1
ATOM 685 O O . PRO A 1 89 ? 32.034 22.866 -27.936 1.00 69.19 89 PRO A O 1
ATOM 688 N N . THR A 1 90 ? 32.692 21.491 -29.580 1.00 73.19 90 THR A N 1
ATOM 689 C CA . THR A 1 90 ? 34.058 21.992 -29.671 1.00 73.19 90 THR A CA 1
ATOM 690 C C . THR A 1 90 ? 34.089 23.193 -30.608 1.00 73.19 90 THR A C 1
ATOM 692 O O . THR A 1 90 ? 33.929 23.044 -31.819 1.00 73.19 90 THR A O 1
ATOM 695 N N . GLY A 1 91 ? 34.351 24.369 -30.043 1.00 62.41 91 GLY A N 1
ATOM 696 C CA . GLY A 1 91 ? 35.011 25.471 -30.746 1.00 62.41 91 GLY A CA 1
ATOM 697 C C . GLY A 1 91 ? 34.484 26.865 -30.400 1.00 62.41 91 GLY A C 1
ATOM 698 O O . GLY A 1 91 ? 33.435 26.980 -29.760 1.00 62.41 91 GLY A O 1
ATOM 699 N N . PRO A 1 92 ? 35.140 27.921 -30.912 1.00 59.50 92 PRO A N 1
ATOM 700 C CA . PRO A 1 92 ? 36.533 28.008 -31.380 1.00 59.50 92 PRO A CA 1
ATOM 701 C C . PRO A 1 92 ? 37.543 28.321 -30.260 1.00 59.50 92 PRO A C 1
ATOM 703 O O . PRO A 1 92 ? 37.141 28.898 -29.225 1.00 59.50 92 PRO A O 1
#

pLDDT: mean 77.73, std 13.24, range [50.72, 93.69]

Sequence (92 aa):
MRRRAAVVCLSLVLSLAGCGAGARGDQTFTARNEDGEKMTCHQEYPTGSHIGRTVCRTDEQIAEERLKSREFVNRPPVKLPVRRESAPPTGP

Radius of gyration: 27.98 Å; chains: 1; bounding box: 58×38×85 Å